Protein AF-A0A1G3D8M1-F1 (afdb_monomer_lite)

pLDDT: mean 95.57, std 4.72, range [68.62, 98.44]

Structure (mmCIF, N/CA/C/O backbone):
data_AF-A0A1G3D8M1-F1
#
_entry.id   AF-A0A1G3D8M1-F1
#
loop_
_atom_site.group_PDB
_atom_site.id
_atom_site.type_symbol
_atom_site.label_atom_id
_atom_site.label_alt_id
_atom_site.label_comp_id
_atom_site.label_asym_id
_atom_site.label_entity_id
_atom_site.label_seq_id
_atom_site.pdbx_PDB_ins_code
_atom_site.Cartn_x
_atom_site.Cartn_y
_atom_site.Cartn_z
_atom_site.occupancy
_atom_site.B_iso_or_equiv
_atom_site.auth_seq_id
_atom_site.auth_comp_id
_atom_site.auth_asym_id
_atom_site.auth_atom_id
_atom_site.pdbx_PDB_model_num
ATOM 1 N N . GLY A 1 1 ? -2.841 5.439 -10.132 1.00 96.56 1 GLY A N 1
ATOM 2 C CA . GLY A 1 1 ? -2.470 4.036 -10.398 1.00 96.56 1 GLY A CA 1
ATOM 3 C C . GLY A 1 1 ? -3.724 3.196 -10.414 1.00 96.56 1 GLY A C 1
ATOM 4 O O . GLY A 1 1 ? -4.709 3.611 -9.818 1.00 96.56 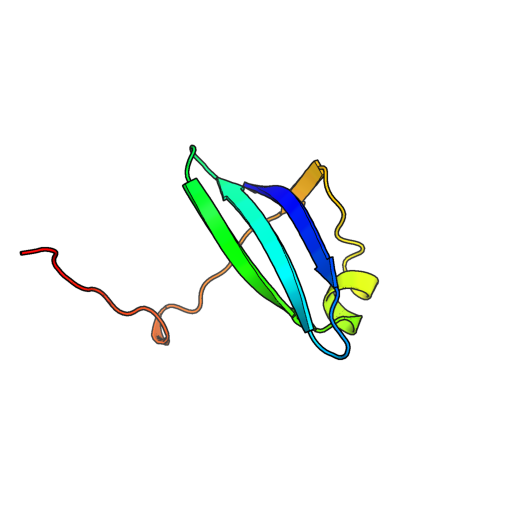1 GLY A O 1
ATOM 5 N N . ILE A 1 2 ? -3.708 2.054 -11.095 1.00 98.25 2 ILE A N 1
ATOM 6 C CA . ILE A 1 2 ? -4.889 1.189 -11.230 1.00 98.25 2 ILE A CA 1
ATOM 7 C C . ILE A 1 2 ? -4.778 0.016 -10.266 1.00 98.25 2 ILE A C 1
ATOM 9 O O . ILE A 1 2 ? -3.761 -0.677 -10.244 1.00 98.25 2 ILE A O 1
ATOM 13 N N . VAL A 1 3 ? -5.822 -0.232 -9.480 1.00 98.31 3 VAL A N 1
ATOM 14 C CA . VAL A 1 3 ? -5.887 -1.407 -8.609 1.00 98.31 3 VAL A CA 1
ATOM 15 C C . VAL A 1 3 ? -6.021 -2.657 -9.470 1.00 98.31 3 VAL A C 1
ATOM 17 O O . VAL A 1 3 ? -6.961 -2.794 -10.248 1.00 98.31 3 VAL A O 1
ATOM 20 N N . ARG A 1 4 ? -5.078 -3.587 -9.338 1.00 98.38 4 ARG A N 1
ATOM 21 C CA . ARG A 1 4 ? -5.080 -4.856 -10.079 1.00 98.38 4 ARG A CA 1
ATOM 22 C C . ARG A 1 4 ? -5.592 -6.025 -9.267 1.00 98.38 4 ARG A C 1
ATOM 24 O O . ARG A 1 4 ? -6.137 -6.952 -9.847 1.00 98.38 4 ARG A O 1
ATOM 31 N N . GLN A 1 5 ? -5.392 -5.984 -7.956 1.00 98.38 5 GLN A N 1
ATOM 32 C CA . GLN A 1 5 ? -5.807 -7.056 -7.067 1.00 98.38 5 GLN A CA 1
ATOM 33 C C . GLN A 1 5 ? -6.013 -6.533 -5.651 1.00 98.38 5 GLN A C 1
ATOM 35 O O . GLN A 1 5 ? -5.262 -5.672 -5.178 1.00 98.38 5 GLN A O 1
ATOM 40 N N . VAL A 1 6 ? -6.986 -7.110 -4.952 1.00 98.12 6 VAL A N 1
ATOM 41 C CA . VAL A 1 6 ? -7.145 -6.944 -3.506 1.00 98.12 6 VAL A CA 1
ATOM 42 C C . VAL A 1 6 ? -7.171 -8.317 -2.843 1.00 98.12 6 VAL A C 1
ATOM 44 O O . VAL A 1 6 ? -8.005 -9.157 -3.164 1.00 98.12 6 VAL A O 1
ATOM 47 N N . ILE A 1 7 ? -6.260 -8.546 -1.898 1.00 98.25 7 ILE A N 1
ATOM 48 C CA . ILE A 1 7 ? -6.246 -9.748 -1.057 1.00 98.25 7 ILE A CA 1
ATOM 49 C C . ILE A 1 7 ? -6.635 -9.329 0.354 1.00 98.25 7 ILE A C 1
ATOM 51 O 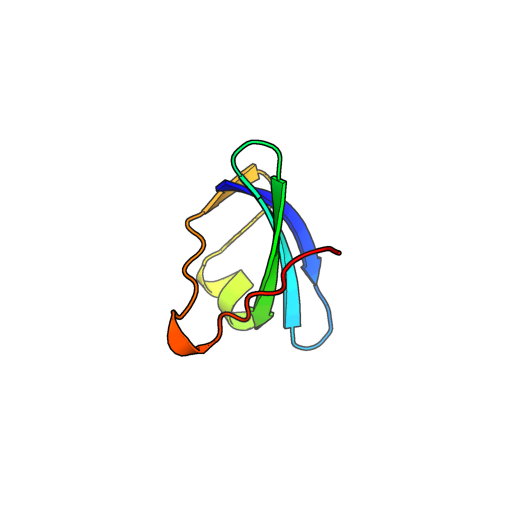O . ILE A 1 7 ? -5.857 -8.674 1.050 1.00 98.25 7 ILE A O 1
ATOM 55 N N . GLN A 1 8 ? -7.838 -9.706 0.771 1.00 97.88 8 GLN A N 1
ATOM 56 C CA . GLN A 1 8 ? -8.357 -9.395 2.096 1.00 97.88 8 GLN A CA 1
ATOM 57 C C . GLN A 1 8 ? -7.972 -10.493 3.096 1.00 97.88 8 GLN A C 1
ATOM 59 O O . GLN A 1 8 ? -8.311 -11.657 2.901 1.00 97.88 8 GLN A O 1
ATOM 64 N N . GLY A 1 9 ? -7.247 -10.121 4.154 1.00 96.81 9 GLY A N 1
ATOM 65 C CA . GLY A 1 9 ? -6.995 -10.973 5.318 1.00 96.81 9 GLY A CA 1
ATOM 66 C C . GLY A 1 9 ? -7.961 -10.667 6.465 1.00 96.81 9 GLY A C 1
ATOM 67 O O . GLY A 1 9 ? -8.944 -9.948 6.286 1.00 96.81 9 GLY A O 1
ATOM 68 N N . ASP A 1 10 ? -7.658 -11.157 7.667 1.00 97.00 10 ASP A N 1
ATOM 69 C CA . ASP A 1 10 ? -8.553 -11.010 8.828 1.00 97.00 10 ASP A CA 1
ATOM 70 C C . ASP A 1 10 ? -8.688 -9.554 9.305 1.00 97.00 10 ASP A C 1
ATOM 72 O O . ASP A 1 10 ? -9.777 -9.096 9.650 1.00 97.00 10 ASP A O 1
ATOM 76 N N . VAL A 1 11 ? -7.581 -8.803 9.290 1.00 97.69 11 VAL A N 1
ATOM 77 C CA . VAL A 1 11 ? -7.516 -7.414 9.790 1.00 97.69 11 VAL A CA 1
ATOM 78 C C . VAL A 1 11 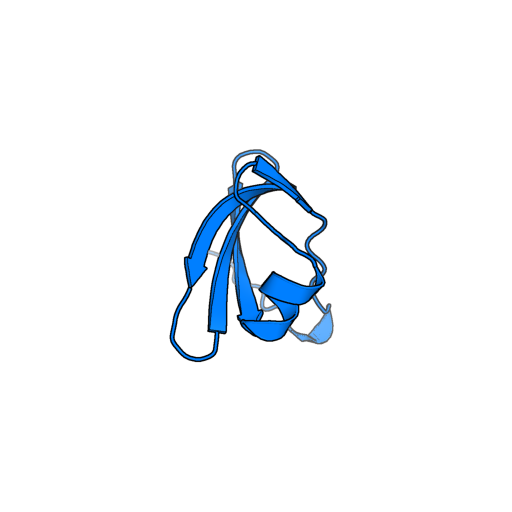? -7.068 -6.435 8.705 1.00 97.69 11 VAL A C 1
ATOM 80 O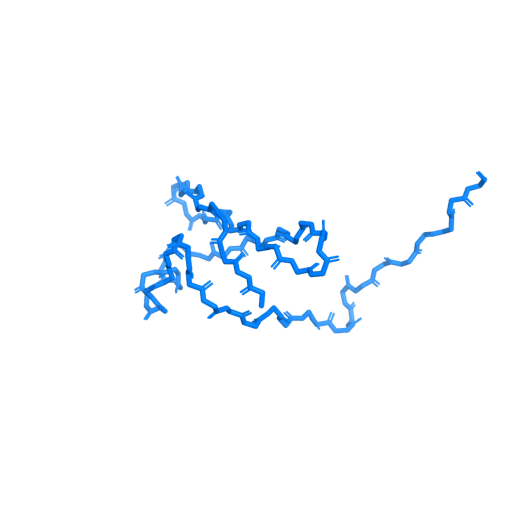 O . VAL A 1 11 ? -7.612 -5.332 8.587 1.00 97.69 11 VAL A O 1
ATOM 83 N N . LEU A 1 12 ? -6.071 -6.836 7.915 1.00 98.38 12 LEU A N 1
ATOM 84 C CA . LEU A 1 12 ? -5.468 -6.024 6.866 1.00 98.38 12 LEU A CA 1
ATOM 85 C C . LEU A 1 12 ? -5.761 -6.616 5.490 1.00 98.38 12 LEU A C 1
ATOM 87 O O . LEU A 1 12 ? -5.799 -7.833 5.311 1.00 98.38 12 LEU A O 1
ATOM 91 N N . SER A 1 13 ? -5.879 -5.731 4.511 1.00 98.38 13 SER A N 1
ATOM 92 C CA . SER A 1 13 ? -5.962 -6.051 3.095 1.00 98.38 13 SER A CA 1
ATOM 93 C C . SER A 1 13 ? -4.689 -5.607 2.389 1.00 98.38 13 SER A C 1
ATOM 95 O O . SER A 1 13 ? -4.206 -4.492 2.603 1.00 98.38 13 SER A O 1
ATOM 97 N N . LYS A 1 14 ? -4.158 -6.471 1.524 1.00 98.25 14 LYS A N 1
ATOM 98 C CA . LYS A 1 14 ? -3.075 -6.137 0.601 1.00 98.25 14 LYS A CA 1
ATOM 99 C C . LYS A 1 14 ? -3.681 -5.667 -0.718 1.00 98.25 14 LYS A C 1
ATOM 101 O O . LYS A 1 14 ? -4.385 -6.427 -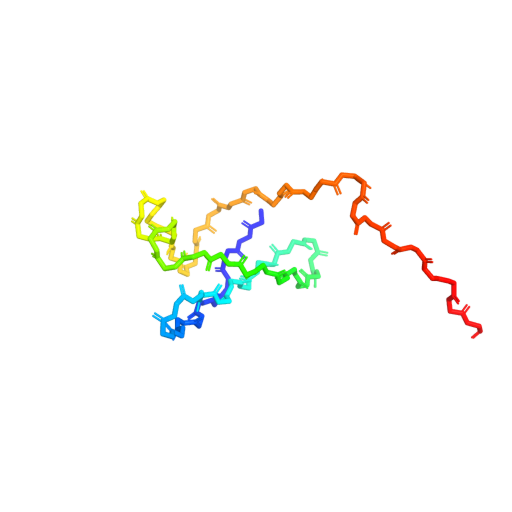1.379 1.00 98.25 14 LYS A O 1
ATOM 106 N N . VAL A 1 15 ? -3.382 -4.435 -1.105 1.00 98.25 15 VAL A N 1
ATOM 107 C CA . VAL A 1 15 ? -3.825 -3.820 -2.359 1.00 98.25 15 VAL A CA 1
ATOM 108 C C . VAL A 1 15 ? -2.639 -3.747 -3.312 1.00 98.25 15 VAL A C 1
ATOM 110 O O . VAL A 1 15 ? -1.552 -3.297 -2.943 1.00 98.25 15 VAL A O 1
ATOM 113 N N . PHE A 1 16 ? -2.854 -4.210 -4.534 1.00 98.25 16 PHE A N 1
ATOM 114 C CA . PHE A 1 16 ? -1.876 -4.218 -5.611 1.00 98.25 16 PHE A CA 1
ATOM 115 C C . PHE A 1 16 ? -2.248 -3.110 -6.590 1.00 98.25 16 PHE A C 1
ATOM 117 O O . PHE A 1 16 ? -3.331 -3.150 -7.172 1.00 98.25 16 PHE A O 1
ATOM 124 N N . VAL A 1 17 ? -1.368 -2.128 -6.767 1.00 98.25 17 VAL A N 1
ATOM 125 C CA . VAL A 1 17 ? -1.611 -0.954 -7.611 1.00 98.25 17 VAL A CA 1
ATOM 126 C C . VAL A 1 17 ? -0.549 -0.896 -8.696 1.00 98.25 17 VAL A C 1
ATOM 128 O O . VAL A 1 17 ? 0.631 -0.753 -8.397 1.00 98.25 17 VAL A O 1
ATOM 131 N N . GLU A 1 18 ? -0.961 -0.979 -9.954 1.00 98.00 18 GLU A N 1
ATOM 132 C CA . GLU A 1 18 ? -0.063 -0.773 -11.086 1.00 98.00 18 GLU A CA 1
ATOM 133 C C . GLU A 1 18 ? 0.099 0.724 -11.362 1.00 98.00 18 GLU A C 1
ATOM 135 O O . GLU A 1 18 ? -0.878 1.485 -11.429 1.00 98.00 18 GLU A O 1
ATOM 140 N N . SER A 1 19 ? 1.342 1.158 -11.535 1.00 96.38 19 SER A N 1
ATOM 141 C CA . SER A 1 19 ? 1.683 2.524 -11.908 1.00 96.38 19 SER A CA 1
ATOM 142 C C . SER A 1 19 ? 2.925 2.520 -12.787 1.00 96.38 19 SER A C 1
ATOM 144 O O . SER A 1 19 ? 3.971 2.049 -12.368 1.00 96.38 19 SER A O 1
ATOM 146 N N . GLN A 1 20 ? 2.817 3.079 -13.996 1.00 94.00 20 GLN A N 1
ATOM 147 C CA . GLN A 1 20 ? 3.939 3.216 -14.940 1.00 94.00 20 GLN A CA 1
ATOM 148 C C . GLN A 1 20 ? 4.666 1.893 -15.267 1.00 94.00 20 GLN A C 1
ATOM 150 O O . GLN A 1 20 ? 5.849 1.900 -15.581 1.00 94.00 20 GLN A O 1
ATOM 155 N N . GLY A 1 21 ? 3.950 0.765 -15.232 1.00 93.06 21 GLY A N 1
ATOM 156 C CA . GLY A 1 21 ? 4.508 -0.569 -15.486 1.00 93.06 21 GLY A CA 1
ATOM 157 C C . GLY A 1 21 ? 5.053 -1.278 -14.243 1.00 93.06 21 GLY A C 1
ATOM 158 O O . GLY A 1 21 ? 5.271 -2.485 -14.298 1.00 93.06 21 GLY A O 1
ATOM 159 N N . ASP A 1 22 ? 5.187 -0.573 -13.118 1.00 95.88 22 ASP A N 1
ATOM 160 C CA . ASP A 1 22 ? 5.603 -1.144 -11.840 1.00 95.88 22 ASP A CA 1
ATOM 161 C C . ASP A 1 22 ? 4.405 -1.472 -10.941 1.00 95.88 22 ASP A C 1
ATOM 163 O O . ASP A 1 22 ? 3.349 -0.831 -10.991 1.00 95.88 22 ASP A O 1
ATOM 167 N N . MET A 1 23 ? 4.588 -2.468 -10.071 1.00 97.25 23 MET A N 1
ATOM 168 C CA . MET A 1 23 ? 3.595 -2.876 -9.079 1.00 97.25 23 MET A CA 1
ATOM 169 C C . MET A 1 23 ? 3.931 -2.311 -7.702 1.00 97.25 23 MET A C 1
ATOM 171 O O . MET A 1 23 ? 4.895 -2.714 -7.055 1.00 97.25 23 MET A O 1
ATOM 175 N N . LEU A 1 24 ? 3.076 -1.416 -7.217 1.00 96.12 24 LEU A N 1
ATOM 176 C CA . LEU A 1 24 ? 3.078 -0.947 -5.839 1.00 96.12 24 LEU A CA 1
ATOM 177 C C . LEU A 1 24 ? 2.210 -1.869 -4.978 1.00 96.12 24 LEU A C 1
ATOM 179 O O . LEU A 1 24 ? 1.132 -2.309 -5.386 1.00 96.12 24 LEU A O 1
ATOM 183 N N . HIS A 1 25 ? 2.658 -2.121 -3.751 1.00 95.56 25 HIS A N 1
ATOM 184 C CA . HIS A 1 25 ? 1.900 -2.876 -2.760 1.00 95.56 25 HIS A CA 1
ATOM 185 C C . HIS A 1 25 ? 1.626 -2.003 -1.544 1.00 95.56 25 HIS A C 1
ATOM 187 O O . HIS A 1 25 ? 2.547 -1.427 -0.969 1.00 95.56 25 HIS A O 1
ATOM 193 N N . ALA A 1 26 ? 0.367 -1.956 -1.124 1.00 96.38 26 ALA A N 1
ATOM 194 C CA . ALA A 1 26 ? -0.044 -1.275 0.093 1.00 96.38 26 ALA A CA 1
ATOM 195 C C . ALA A 1 26 ? -0.781 -2.247 1.014 1.00 96.38 26 ALA A C 1
ATOM 197 O O . ALA A 1 26 ? -1.589 -3.055 0.557 1.00 96.38 26 ALA A O 1
ATOM 198 N N . PHE A 1 27 ? -0.522 -2.146 2.314 1.00 96.94 27 PHE A N 1
ATOM 199 C CA . PHE A 1 27 ? -1.344 -2.782 3.337 1.00 96.94 27 PHE A CA 1
ATOM 200 C C . PHE A 1 27 ? -2.221 -1.716 3.984 1.00 96.94 27 PHE A C 1
ATOM 202 O O . PHE A 1 27 ? -1.712 -0.721 4.495 1.00 96.94 27 PHE A O 1
ATOM 209 N N . ILE A 1 28 ? -3.534 -1.926 3.960 1.00 97.06 28 ILE A N 1
ATOM 210 C CA . ILE A 1 28 ? -4.523 -1.049 4.598 1.00 97.06 28 ILE A CA 1
ATOM 211 C C . ILE A 1 28 ? -5.445 -1.871 5.493 1.00 97.06 28 ILE A C 1
ATOM 213 O O . ILE A 1 28 ? -5.540 -3.087 5.340 1.00 97.06 28 ILE A O 1
ATOM 217 N N . THR A 1 29 ? -6.140 -1.231 6.433 1.00 98.38 29 THR A N 1
ATOM 218 C CA . THR A 1 29 ? -7.139 -1.945 7.242 1.00 98.38 29 THR A CA 1
ATOM 219 C C . THR A 1 29 ? -8.347 -2.340 6.395 1.00 98.38 29 THR A C 1
ATOM 221 O O . THR A 1 29 ? -8.711 -1.637 5.448 1.00 98.38 29 THR A O 1
ATOM 224 N N . ASN A 1 30 ? -9.014 -3.434 6.765 1.00 98.25 30 ASN A N 1
ATOM 225 C CA . ASN A 1 30 ? -10.256 -3.855 6.113 1.00 98.25 30 ASN A CA 1
ATOM 226 C C . ASN A 1 30 ? -11.355 -2.780 6.194 1.00 98.25 30 ASN A C 1
ATOM 228 O O . ASN A 1 30 ? -12.133 -2.619 5.253 1.00 98.25 30 ASN A O 1
ATOM 232 N N . ASN A 1 31 ? -11.391 -2.005 7.284 1.00 98.44 31 ASN A N 1
ATOM 233 C CA . ASN A 1 31 ? -12.325 -0.889 7.424 1.00 98.44 31 ASN A CA 1
ATOM 234 C C . ASN A 1 31 ? -12.040 0.198 6.385 1.00 98.44 31 ASN A C 1
ATOM 236 O O . ASN A 1 31 ? -12.955 0.612 5.683 1.00 98.44 31 ASN A O 1
ATOM 240 N N . SER A 1 32 ? -10.773 0.588 6.215 1.00 98.00 32 SER A N 1
ATOM 241 C CA . SER A 1 32 ? -10.375 1.590 5.222 1.00 98.00 32 SER A CA 1
ATOM 242 C C . SER A 1 32 ? -10.678 1.136 3.790 1.00 98.00 32 SER A C 1
ATOM 244 O O . SER A 1 32 ? -11.167 1.934 2.995 1.00 98.00 32 SER A O 1
ATOM 246 N N . LEU A 1 33 ? -10.446 -0.144 3.465 1.00 97.75 33 LEU A N 1
ATOM 247 C CA . LEU A 1 33 ? -10.814 -0.712 2.161 1.00 97.75 33 LEU A CA 1
ATOM 248 C C . LEU A 1 33 ? -12.319 -0.541 1.889 1.00 97.75 33 LEU A C 1
ATOM 250 O O . LEU A 1 33 ? -12.710 -0.093 0.811 1.00 97.75 33 LEU A O 1
ATOM 254 N N . LYS A 1 34 ? -13.155 -0.870 2.881 1.00 97.50 34 LYS A N 1
ATOM 255 C CA . LYS A 1 34 ? -14.616 -0.783 2.789 1.00 97.50 34 LYS A CA 1
ATOM 256 C C . LYS A 1 34 ? -15.115 0.661 2.714 1.00 97.50 34 LYS A C 1
ATOM 258 O O . LYS A 1 34 ? -15.979 0.952 1.896 1.00 97.50 34 LYS A O 1
ATOM 263 N N . GLU A 1 35 ? -14.593 1.546 3.558 1.00 98.19 35 GLU A N 1
ATOM 264 C CA . GLU A 1 35 ? -14.984 2.962 3.616 1.00 98.19 35 GLU A CA 1
ATOM 265 C C . GLU A 1 35 ? -14.636 3.706 2.326 1.00 98.19 35 GLU A C 1
ATOM 267 O O . GLU A 1 35 ? -15.452 4.474 1.823 1.00 98.19 35 GLU A O 1
ATOM 272 N N . MET A 1 36 ? -13.456 3.438 1.758 1.00 96.94 36 MET A N 1
ATOM 273 C CA . MET A 1 36 ? -13.047 4.000 0.466 1.00 96.94 36 MET A CA 1
ATOM 274 C C . MET A 1 36 ? -13.669 3.262 -0.725 1.00 96.94 36 MET A C 1
ATOM 276 O O . MET A 1 36 ? -13.584 3.745 -1.850 1.00 96.94 36 MET A O 1
ATOM 280 N N . ASN A 1 37 ? -14.291 2.105 -0.482 1.00 97.38 37 ASN A N 1
ATOM 281 C CA . ASN A 1 37 ? -14.907 1.247 -1.488 1.00 97.38 37 ASN A CA 1
ATOM 282 C C . ASN A 1 37 ? -13.963 0.911 -2.661 1.00 97.38 37 ASN A C 1
ATOM 284 O O . ASN A 1 37 ? -14.392 0.871 -3.810 1.00 97.38 37 ASN A O 1
ATOM 288 N N . ILE A 1 38 ? -12.687 0.660 -2.356 1.00 97.50 38 ILE A N 1
ATOM 289 C CA . ILE A 1 38 ? -11.670 0.327 -3.359 1.00 97.50 38 ILE A CA 1
ATOM 290 C C . ILE A 1 38 ? -11.891 -1.096 -3.877 1.00 97.50 38 ILE A C 1
ATOM 292 O O . ILE A 1 38 ? -12.048 -2.040 -3.098 1.00 97.50 38 ILE A O 1
ATOM 296 N N . ARG A 1 39 ? -11.852 -1.252 -5.198 1.00 97.25 39 ARG A N 1
ATOM 297 C CA . ARG A 1 39 ? -12.046 -2.506 -5.929 1.00 97.25 39 ARG A CA 1
ATOM 298 C C . ARG A 1 39 ? -11.015 -2.641 -7.044 1.00 97.25 39 ARG A C 1
ATOM 300 O O . ARG A 1 39 ? -10.339 -1.688 -7.420 1.00 97.25 39 ARG A O 1
ATOM 307 N N . GLU A 1 40 ? -10.895 -3.848 -7.583 1.00 98.06 40 GLU A N 1
ATOM 308 C CA . GLU A 1 40 ? -10.104 -4.077 -8.793 1.00 98.06 40 GLU A CA 1
ATOM 309 C C . GLU A 1 40 ? -10.638 -3.227 -9.955 1.00 98.06 40 GLU A C 1
ATOM 311 O O . GLU A 1 40 ? -11.843 -3.169 -10.194 1.00 98.06 40 GLU A O 1
ATOM 316 N N . GLY A 1 41 ? -9.728 -2.565 -10.669 1.00 98.19 41 GLY A N 1
ATOM 317 C CA . GLY A 1 41 ? -10.026 -1.625 -11.749 1.00 98.19 41 GLY A CA 1
ATOM 318 C C . GLY A 1 41 ? -10.100 -0.159 -11.320 1.00 98.19 41 GLY A C 1
ATOM 319 O O . GLY A 1 41 ? -10.003 0.707 -12.188 1.00 98.19 41 GLY A O 1
ATOM 320 N N . ASP A 1 42 ? -10.205 0.136 -10.022 1.00 98.19 42 ASP A N 1
ATOM 321 C CA . ASP A 1 42 ? -10.312 1.517 -9.554 1.00 98.19 42 ASP A CA 1
ATOM 322 C C . ASP A 1 42 ? -9.006 2.293 -9.748 1.00 98.19 42 ASP A C 1
ATOM 324 O O . ASP A 1 42 ? -7.897 1.771 -9.577 1.00 98.19 42 ASP A O 1
ATOM 328 N N . GLU A 1 43 ? -9.146 3.580 -10.064 1.00 97.75 43 GLU A N 1
ATOM 329 C CA . GLU A 1 43 ? -8.035 4.520 -10.067 1.00 97.75 43 GLU A CA 1
ATOM 330 C C . GLU A 1 43 ? -7.820 5.092 -8.662 1.00 97.75 43 GLU A C 1
ATOM 332 O O . GLU A 1 43 ? -8.726 5.644 -8.040 1.00 97.75 43 GLU A O 1
ATOM 337 N N . VAL A 1 44 ? -6.593 4.964 -8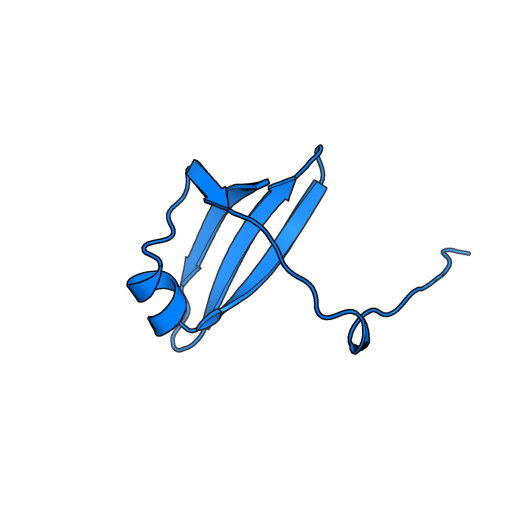.159 1.00 97.44 44 VAL A N 1
ATOM 338 C CA . VAL A 1 44 ? -6.201 5.398 -6.815 1.00 97.44 44 VAL A CA 1
ATOM 339 C C . VAL A 1 44 ? -4.884 6.170 -6.832 1.00 97.44 44 VAL A C 1
ATOM 341 O O . VAL A 1 44 ? -4.013 5.948 -7.681 1.00 97.44 44 VAL A O 1
ATOM 344 N N . THR A 1 45 ? -4.695 7.036 -5.839 1.00 96.44 45 THR A N 1
ATOM 345 C CA . THR A 1 45 ? -3.423 7.728 -5.590 1.00 96.44 45 THR A CA 1
ATOM 346 C C . THR A 1 45 ? -2.721 7.098 -4.396 1.00 96.44 45 THR A C 1
ATOM 348 O O . THR A 1 45 ? -3.239 7.121 -3.282 1.00 96.44 45 THR A O 1
ATOM 351 N N . ALA A 1 46 ? -1.523 6.554 -4.615 1.00 93.31 46 ALA A N 1
ATOM 352 C CA . ALA A 1 46 ? -0.668 6.091 -3.530 1.00 93.31 46 ALA A CA 1
ATOM 353 C C . ALA A 1 46 ? 0.081 7.283 -2.917 1.00 93.31 46 ALA A C 1
ATOM 355 O O . ALA A 1 46 ? 0.745 8.036 -3.629 1.00 93.31 46 ALA A O 1
ATOM 356 N N . ILE A 1 47 ? -0.018 7.446 -1.598 1.00 92.94 47 ILE A N 1
ATOM 357 C CA . ILE A 1 47 ? 0.685 8.487 -0.843 1.00 92.94 47 ILE A CA 1
ATOM 358 C C . ILE A 1 47 ? 1.645 7.790 0.117 1.00 92.94 47 ILE A C 1
ATOM 360 O O . ILE A 1 47 ? 1.215 7.012 0.965 1.00 92.94 47 ILE A O 1
ATOM 364 N N . VAL A 1 48 ? 2.941 8.074 -0.014 1.00 90.44 48 VAL A N 1
ATOM 365 C CA . VAL A 1 48 ? 3.982 7.530 0.867 1.00 90.44 48 VAL A CA 1
ATOM 366 C C . VAL A 1 48 ? 4.502 8.641 1.763 1.00 90.44 48 VAL A C 1
ATOM 368 O O . VAL A 1 48 ? 4.871 9.718 1.293 1.00 90.44 48 VAL A O 1
ATOM 371 N N . LYS A 1 49 ? 4.546 8.382 3.069 1.00 91.88 49 LYS A N 1
ATOM 372 C CA . LYS A 1 49 ? 5.133 9.313 4.028 1.00 91.88 49 LYS A CA 1
ATOM 373 C C . LYS A 1 49 ? 6.648 9.346 3.828 1.00 91.88 49 LYS A C 1
ATOM 375 O O . LYS A 1 49 ? 7.323 8.331 3.976 1.00 91.88 49 LYS A O 1
ATOM 380 N N . SER A 1 50 ? 7.189 10.523 3.521 1.00 91.62 50 SER A N 1
ATOM 381 C CA . SER A 1 50 ? 8.605 10.694 3.162 1.00 91.62 50 SER A CA 1
ATOM 382 C C . SER A 1 50 ? 9.579 10.178 4.226 1.00 91.62 50 SER A C 1
ATOM 384 O O . SER A 1 50 ? 10.638 9.663 3.887 1.00 91.62 50 SER A O 1
ATOM 386 N N . THR A 1 51 ? 9.208 10.266 5.506 1.00 94.44 51 THR A N 1
ATOM 387 C CA . THR A 1 51 ? 10.037 9.819 6.637 1.00 94.44 51 THR A CA 1
ATOM 388 C C . THR A 1 51 ? 10.165 8.299 6.767 1.00 94.44 51 THR A C 1
ATOM 390 O O . THR A 1 51 ? 10.878 7.841 7.650 1.00 94.44 51 THR A O 1
ATOM 393 N N . GLU A 1 52 ? 9.453 7.516 5.955 1.00 92.06 52 GLU A N 1
ATOM 394 C CA . GLU A 1 52 ? 9.441 6.043 6.008 1.00 92.06 52 GLU A CA 1
ATOM 395 C C . GLU A 1 52 ? 10.104 5.401 4.777 1.00 92.06 52 GLU A C 1
ATOM 397 O O . GLU A 1 52 ? 10.102 4.181 4.629 1.00 92.06 52 GLU A O 1
ATOM 402 N N . LEU A 1 53 ? 10.702 6.208 3.894 1.00 90.56 53 LEU A N 1
ATOM 403 C CA . LEU A 1 53 ? 11.445 5.715 2.738 1.00 90.56 53 LEU A CA 1
ATOM 404 C C . LEU A 1 53 ? 12.868 5.294 3.122 1.00 90.56 53 LEU A C 1
ATOM 406 O O . LEU A 1 53 ? 13.596 6.030 3.786 1.00 90.56 53 LEU A O 1
ATOM 410 N N . ILE A 1 54 ? 13.282 4.128 2.624 1.00 91.94 54 ILE A N 1
ATOM 411 C CA . ILE A 1 54 ? 14.658 3.630 2.700 1.00 91.94 54 ILE A CA 1
ATOM 412 C C . ILE A 1 54 ? 15.193 3.526 1.273 1.00 91.94 54 ILE A C 1
ATOM 414 O O . ILE A 1 54 ? 14.536 2.965 0.399 1.00 91.94 54 ILE A O 1
ATOM 418 N N . LEU A 1 55 ? 16.394 4.056 1.044 1.00 90.31 55 LEU A N 1
ATOM 419 C CA . LEU A 1 55 ? 17.110 3.917 -0.220 1.00 90.31 55 LEU A CA 1
ATOM 420 C C . LEU A 1 55 ? 18.244 2.913 -0.044 1.00 90.31 55 LEU A C 1
ATOM 422 O O . LEU A 1 55 ? 19.021 2.999 0.906 1.00 90.31 55 LEU A O 1
ATOM 426 N N . SER A 1 56 ? 18.351 1.988 -0.988 1.00 92.50 56 SER A N 1
ATOM 427 C CA . SER A 1 56 ? 19.483 1.079 -1.115 1.00 92.50 56 SER A CA 1
ATOM 428 C C . SER A 1 56 ? 20.043 1.212 -2.523 1.00 92.50 56 SER A C 1
ATOM 430 O O . SER A 1 56 ? 19.284 1.357 -3.480 1.00 92.50 56 SER A O 1
ATOM 432 N N . LYS A 1 57 ? 21.368 1.180 -2.649 1.00 93.81 57 LYS A N 1
ATOM 433 C CA . LYS A 1 57 ? 22.040 1.093 -3.943 1.00 93.81 57 LYS A CA 1
ATOM 434 C C . LYS A 1 57 ? 22.325 -0.382 -4.211 1.00 93.81 57 LYS A C 1
ATOM 436 O O . LYS A 1 57 ? 22.984 -1.022 -3.395 1.00 93.81 57 LYS A O 1
ATOM 441 N N . GLU A 1 58 ? 21.849 -0.901 -5.336 1.00 80.75 58 GLU A N 1
ATOM 442 C CA . GLU A 1 58 ? 22.271 -2.220 -5.812 1.00 80.75 58 GLU A CA 1
ATOM 443 C C . GLU A 1 58 ? 23.763 -2.173 -6.183 1.00 80.75 58 GLU A C 1
ATOM 445 O O . GLU A 1 58 ? 24.232 -1.192 -6.772 1.00 80.75 58 GLU A O 1
ATOM 450 N N . ALA A 1 59 ? 24.515 -3.181 -5.737 1.00 68.62 59 ALA A N 1
ATOM 451 C CA . ALA A 1 59 ? 25.953 -3.295 -5.977 1.00 68.62 59 ALA A CA 1
ATOM 452 C C . ALA A 1 59 ? 26.240 -3.844 -7.377 1.00 68.62 59 ALA A C 1
ATOM 454 O O . ALA A 1 59 ? 25.526 -4.785 -7.788 1.00 68.62 59 ALA A O 1
#

Radius of gyration: 12.83 Å; chains: 1; bounding box: 41×22×25 Å

Secondary structure (DSSP, 8-state):
-EEEEEEE-SSEEEEEEEETTEEEEEEEEHHHHHHHT--TT-B------GGG-------

Sequence (59 aa):
GIVRQVIQGDVLSKVFVESQGDMLHAFITNNSLKEMNIREGDEVTAIVKSTELILSKEA

Foldseek 3Di:
DFWADWDDDPFWIWTWDDDPNDTDIDIDTPVVCVVVVDDGGDDDDDDDDPVPDDDDDDD